Protein AF-A0A5C6WAX2-F1 (afdb_monomer)

Secondary structure (DSSP, 8-state):
--HHHHHHHHHHHHHHHHHHHHHHHHHHHHHTT--SS-EEEEETTEEEEEEE-TTTHHHHHHHHHHHHHHHHHHHHHHHHHHHHHHHHHS--

Radius of gyration: 18.36 Å; Cα contacts (8 Å, |Δi|>4): 83; chains: 1; bounding box: 37×20×57 Å

Solvent-accessible surface area (backbone atoms only — not comparable to full-atom values): 5012 Å² total; per-residue (Å²): 131,58,72,65,59,54,53,52,52,35,52,52,32,47,54,54,21,51,54,26,40,54,50,16,52,50,36,46,60,46,40,80,69,51,88,62,81,39,48,61,44,68,56,97,91,40,74,78,40,83,69,40,49,35,87,48,33,50,57,52,16,50,50,30,41,52,51,18,53,51,35,44,49,53,36,48,51,59,53,53,60,48,58,57,56,54,59,60,67,76,76,113

Foldseek 3Di:
DDPVVLVVLLVVLLVLLVQLLVLLVVLVVVLVPDPQFFQFDDGPNRTPGHGDGSVCSNVSSVVSNVSSCVSNVVSVVSVVVVVVVVVVVVVD

Sequence (92 aa):
MNFFYRLLFFSMLSVLAILLISKATELWLVATNVNGNGIGIDFFGLKINDSVQAKEIPKYAIGFFIASFLAIGGGFFIISRSALKTKNKTVN

Structure (mmCIF, N/CA/C/O backbone):
data_AF-A0A5C6WAX2-F1
#
_entry.id   AF-A0A5C6WAX2-F1
#
loop_
_atom_site.group_PDB
_atom_site.id
_atom_site.type_symbol
_atom_site.label_atom_id
_atom_site.label_alt_id
_atom_site.label_comp_id
_atom_site.label_asym_id
_atom_site.label_entity_id
_atom_site.label_seq_id
_atom_site.pdbx_PDB_ins_code
_atom_site.Cartn_x
_atom_site.Cartn_y
_atom_site.Cartn_z
_atom_site.occupancy
_atom_site.B_iso_or_equiv
_atom_site.auth_seq_id
_atom_site.auth_comp_id
_atom_site.auth_asym_id
_atom_site.auth_atom_id
_atom_site.pdbx_PDB_model_num
ATOM 1 N N . MET A 1 1 ? -22.264 6.789 13.673 1.00 63.59 1 MET A N 1
ATOM 2 C CA . MET A 1 1 ? -21.656 5.566 13.108 1.00 63.59 1 MET A CA 1
ATOM 3 C C . MET A 1 1 ? -21.416 4.591 14.245 1.00 63.59 1 MET A C 1
ATOM 5 O O . MET A 1 1 ? -20.690 4.942 15.171 1.00 63.59 1 MET A O 1
ATOM 9 N N . ASN A 1 2 ? -22.080 3.434 14.233 1.00 79.69 2 ASN A N 1
ATOM 10 C CA . ASN A 1 2 ? -21.942 2.444 15.306 1.00 79.69 2 ASN A CA 1
ATOM 11 C C . ASN A 1 2 ? -20.498 1.927 15.363 1.00 79.69 2 ASN A C 1
ATOM 13 O O . ASN A 1 2 ? -19.791 1.939 14.353 1.00 79.69 2 ASN A O 1
ATOM 17 N N . PHE A 1 3 ? -20.067 1.480 16.543 1.00 80.25 3 PHE A N 1
ATOM 18 C CA . PHE A 1 3 ? -18.723 0.937 16.760 1.00 80.25 3 PHE A CA 1
ATOM 19 C C . PHE A 1 3 ? -18.372 -0.158 15.738 1.00 80.25 3 PHE A C 1
ATOM 21 O O . PHE A 1 3 ? -17.309 -0.104 15.126 1.00 80.25 3 PHE A O 1
ATOM 28 N N . PHE A 1 4 ? -19.326 -1.050 15.453 1.00 84.69 4 PHE A N 1
ATOM 29 C CA . PHE A 1 4 ? -19.203 -2.098 14.438 1.00 84.69 4 PHE A CA 1
ATOM 30 C C . PHE A 1 4 ? -18.890 -1.566 13.034 1.00 84.69 4 PHE A C 1
ATOM 32 O O . PHE A 1 4 ? -17.943 -2.030 12.411 1.00 84.69 4 PHE A O 1
ATOM 39 N N . TYR A 1 5 ? -19.611 -0.547 12.553 1.00 87.94 5 TYR A N 1
ATOM 40 C CA . TYR A 1 5 ? -19.350 0.036 11.229 1.00 87.94 5 TYR A CA 1
ATOM 41 C C . TYR A 1 5 ? -17.964 0.676 11.134 1.00 87.94 5 TYR A C 1
ATOM 43 O O . TYR A 1 5 ? -17.347 0.660 10.075 1.00 87.94 5 TYR A O 1
ATOM 51 N N . ARG A 1 6 ? -17.447 1.226 12.238 1.00 83.56 6 ARG A N 1
ATOM 52 C CA . ARG A 1 6 ? -16.093 1.795 12.273 1.00 83.56 6 ARG A CA 1
ATOM 53 C C . ARG A 1 6 ? -15.018 0.720 12.209 1.00 83.56 6 ARG A C 1
ATOM 55 O O . ARG A 1 6 ? -14.050 0.906 11.478 1.00 83.56 6 ARG A O 1
ATOM 62 N N . LEU A 1 7 ? -15.202 -0.387 12.926 1.00 86.38 7 LEU A N 1
ATOM 63 C CA . LEU A 1 7 ? -14.289 -1.526 12.859 1.00 86.38 7 LEU A CA 1
ATOM 64 C C . LEU A 1 7 ? -14.312 -2.177 11.469 1.00 86.38 7 LEU A C 1
ATOM 66 O O . LEU A 1 7 ? -13.254 -2.446 10.908 1.00 86.38 7 LEU A O 1
ATOM 70 N N . LEU A 1 8 ? -15.503 -2.351 10.889 1.00 90.25 8 LEU A N 1
ATOM 71 C CA . LEU A 1 8 ? -15.673 -2.877 9.534 1.00 90.25 8 LEU A CA 1
ATOM 72 C C . LEU A 1 8 ? -14.965 -1.993 8.497 1.00 90.25 8 LEU A C 1
ATOM 74 O O . LEU A 1 8 ? -14.196 -2.491 7.680 1.00 90.25 8 LEU A O 1
ATOM 78 N N . PHE A 1 9 ? -15.166 -0.674 8.567 1.00 89.62 9 PHE A N 1
ATOM 79 C CA . PHE A 1 9 ? -14.523 0.276 7.658 1.00 89.62 9 PHE A CA 1
ATOM 80 C C . PHE A 1 9 ? -12.995 0.278 7.805 1.00 89.62 9 PHE A C 1
ATOM 82 O O . PHE A 1 9 ? -12.276 0.286 6.809 1.00 89.62 9 PHE A O 1
ATOM 89 N N . PHE A 1 10 ? -12.487 0.213 9.039 1.00 89.69 10 PHE A N 1
ATOM 90 C CA . PHE A 1 10 ? -11.052 0.096 9.298 1.00 89.69 10 PHE A CA 1
ATOM 91 C C . PHE A 1 10 ? -10.464 -1.206 8.741 1.00 89.69 10 PHE A C 1
ATOM 93 O O . PHE A 1 10 ? -9.408 -1.185 8.116 1.00 89.69 10 PHE A O 1
ATOM 100 N N . SER A 1 11 ? -11.159 -2.331 8.929 1.00 90.56 11 SER A N 1
ATOM 101 C CA . SER A 1 11 ? -10.745 -3.621 8.374 1.00 90.56 11 SER A CA 1
ATOM 102 C C . SER A 1 11 ? -10.659 -3.566 6.846 1.00 90.56 11 SER A C 1
ATOM 104 O O . SER A 1 11 ? -9.651 -3.980 6.277 1.00 90.56 11 SER A O 1
ATOM 106 N N . MET A 1 12 ? -11.649 -2.959 6.190 1.00 92.31 12 MET A N 1
ATOM 107 C CA . MET A 1 12 ? -11.663 -2.777 4.737 1.00 92.31 12 MET A CA 1
ATOM 108 C C . MET A 1 12 ? -10.513 -1.882 4.239 1.00 92.31 12 MET A C 1
ATOM 110 O O . MET A 1 12 ? -9.851 -2.224 3.261 1.00 92.31 12 MET A O 1
ATOM 114 N N . LEU A 1 13 ? -10.214 -0.782 4.942 1.00 92.19 13 LEU A N 1
ATOM 115 C CA . LEU A 1 13 ? -9.042 0.065 4.668 1.00 92.19 13 LEU A CA 1
ATOM 116 C C . LEU A 1 13 ? -7.719 -0.688 4.842 1.00 92.19 13 LEU A C 1
ATOM 118 O O . LEU A 1 13 ? -6.798 -0.484 4.057 1.00 92.19 13 LEU A O 1
ATOM 122 N N . SER A 1 14 ? -7.628 -1.566 5.842 1.00 91.81 14 SER A N 1
ATOM 123 C CA . SER A 1 14 ? -6.436 -2.384 6.085 1.00 91.81 14 SER A CA 1
ATOM 124 C C . SER A 1 14 ? -6.186 -3.368 4.939 1.00 91.81 14 SER A C 1
ATOM 126 O O . SER A 1 14 ? -5.072 -3.448 4.425 1.00 91.81 14 SER A O 1
ATOM 128 N N . VAL A 1 15 ? -7.236 -4.052 4.465 1.00 94.19 15 VAL A N 1
ATOM 129 C CA . VAL A 1 15 ? -7.146 -4.935 3.287 1.00 94.19 15 VAL A CA 1
ATOM 130 C C . VAL A 1 15 ? -6.704 -4.149 2.052 1.00 94.19 15 VAL A C 1
ATOM 132 O O . VAL A 1 15 ? -5.790 -4.578 1.349 1.00 94.19 15 VAL A O 1
ATOM 135 N N . LEU A 1 16 ? -7.293 -2.974 1.812 1.00 93.06 16 LEU A N 1
ATOM 136 C CA . LEU A 1 16 ? -6.896 -2.111 0.699 1.00 93.06 16 LEU A CA 1
ATOM 137 C C . LEU A 1 16 ? -5.423 -1.687 0.802 1.00 93.06 16 LEU A C 1
ATOM 139 O O . LEU A 1 16 ? -4.706 -1.714 -0.195 1.00 93.06 16 LEU A O 1
ATOM 143 N N . ALA A 1 17 ? -4.955 -1.332 1.997 1.00 93.56 17 ALA A N 1
ATOM 144 C CA . ALA A 1 17 ? -3.566 -0.951 2.215 1.00 93.56 17 ALA A CA 1
ATOM 145 C C . ALA A 1 17 ? -2.592 -2.101 1.938 1.00 93.56 17 ALA A C 1
ATOM 147 O O . ALA A 1 17 ? -1.566 -1.876 1.300 1.00 93.56 17 ALA A O 1
ATOM 148 N N . ILE A 1 18 ? -2.930 -3.327 2.348 1.00 94.38 18 ILE A N 1
ATOM 149 C CA . ILE A 1 18 ? -2.132 -4.521 2.035 1.00 94.38 18 ILE A CA 1
ATOM 150 C C . ILE A 1 18 ? -2.034 -4.708 0.516 1.00 94.38 18 ILE A C 1
ATOM 152 O O . ILE A 1 18 ? -0.932 -4.876 0.004 1.00 94.38 18 ILE A O 1
ATOM 156 N N . LEU A 1 19 ? -3.151 -4.599 -0.214 1.00 93.62 19 LEU A N 1
ATOM 157 C CA . LEU A 1 19 ? -3.154 -4.708 -1.679 1.00 93.62 19 LEU A CA 1
ATOM 158 C C . LEU A 1 19 ? -2.286 -3.631 -2.348 1.00 93.62 19 LEU A C 1
ATOM 160 O O . LEU A 1 19 ? -1.532 -3.931 -3.275 1.00 93.62 19 LEU A O 1
ATOM 164 N N . LEU A 1 20 ? -2.365 -2.387 -1.868 1.00 93.44 20 LEU A N 1
ATOM 165 C CA . LEU A 1 20 ? -1.543 -1.277 -2.360 1.00 93.44 20 LEU A CA 1
ATOM 166 C C . LEU A 1 20 ? -0.047 -1.531 -2.112 1.00 93.44 20 LEU A C 1
ATOM 168 O O . LEU A 1 20 ? 0.760 -1.315 -3.014 1.00 93.44 20 LEU A O 1
ATOM 172 N N . ILE A 1 21 ? 0.324 -2.029 -0.926 1.00 93.69 21 ILE A N 1
ATOM 173 C CA . ILE A 1 21 ? 1.715 -2.381 -0.595 1.00 93.69 21 ILE A CA 1
ATOM 174 C C . ILE A 1 21 ? 2.203 -3.521 -1.486 1.00 93.69 21 ILE A C 1
ATOM 176 O O . ILE A 1 21 ? 3.279 -3.406 -2.068 1.00 93.69 21 ILE A O 1
ATOM 180 N N . SER A 1 22 ? 1.412 -4.587 -1.646 1.00 93.25 22 SER A N 1
ATOM 181 C CA . SER A 1 22 ? 1.767 -5.708 -2.520 1.00 93.25 22 SER A CA 1
ATOM 182 C C . SER A 1 22 ? 2.047 -5.237 -3.944 1.00 93.25 22 SER A C 1
ATOM 184 O O . SER A 1 22 ? 3.088 -5.591 -4.500 1.00 93.25 22 SER A O 1
ATOM 186 N N . LYS A 1 23 ? 1.189 -4.374 -4.509 1.00 91.38 23 LYS A N 1
ATOM 187 C CA . LYS A 1 23 ? 1.422 -3.842 -5.857 1.00 91.38 23 LYS A CA 1
ATOM 188 C C . LYS A 1 23 ? 2.630 -2.906 -5.913 1.00 91.38 23 LYS A C 1
ATOM 190 O O . LYS A 1 23 ? 3.393 -2.968 -6.872 1.00 91.38 23 LYS A O 1
ATOM 195 N N . ALA A 1 24 ? 2.850 -2.076 -4.891 1.00 92.06 24 ALA A N 1
ATOM 196 C CA . ALA A 1 24 ? 4.042 -1.233 -4.805 1.00 92.06 24 ALA A CA 1
ATOM 197 C C . ALA A 1 24 ? 5.332 -2.069 -4.829 1.00 92.06 24 ALA A C 1
ATOM 199 O O . ALA A 1 24 ? 6.256 -1.749 -5.575 1.00 92.06 24 ALA A O 1
ATOM 200 N N . THR A 1 25 ? 5.386 -3.157 -4.054 1.00 91.00 25 THR A N 1
ATOM 201 C CA . THR A 1 25 ? 6.537 -4.071 -4.024 1.00 91.00 25 THR A CA 1
ATOM 202 C C . THR A 1 25 ? 6.716 -4.799 -5.354 1.00 91.00 25 THR A C 1
ATOM 204 O O . THR A 1 25 ? 7.839 -4.885 -5.845 1.00 91.00 25 THR A O 1
ATOM 207 N N . GLU A 1 26 ? 5.629 -5.267 -5.970 1.00 90.31 26 GLU A N 1
ATOM 208 C CA . GLU A 1 26 ? 5.657 -5.882 -7.303 1.00 90.31 26 GLU A CA 1
ATOM 209 C C . GLU A 1 26 ? 6.245 -4.919 -8.344 1.00 90.31 26 GLU A C 1
ATOM 211 O O . GLU A 1 26 ? 7.211 -5.257 -9.024 1.00 90.31 26 GLU A O 1
ATOM 216 N N . LEU A 1 27 ? 5.737 -3.684 -8.409 1.00 89.44 27 LEU A N 1
ATOM 217 C CA . LEU A 1 27 ? 6.241 -2.647 -9.314 1.00 89.44 27 LEU A CA 1
ATOM 218 C C . LEU A 1 27 ? 7.718 -2.335 -9.059 1.00 89.44 27 LEU A C 1
ATOM 220 O O . LEU A 1 27 ? 8.473 -2.144 -10.010 1.00 89.44 27 LEU A O 1
ATOM 224 N N . TRP A 1 28 ? 8.143 -2.305 -7.795 1.00 89.12 28 TRP A N 1
ATOM 225 C CA . TRP A 1 28 ? 9.538 -2.061 -7.430 1.00 89.12 28 TRP A CA 1
ATOM 226 C C . TRP A 1 28 ? 10.469 -3.179 -7.912 1.00 89.12 28 TRP A C 1
ATOM 228 O O . TRP A 1 28 ? 11.542 -2.899 -8.444 1.00 89.12 28 TRP A O 1
ATOM 238 N N . LEU A 1 29 ? 10.054 -4.438 -7.757 1.00 86.62 29 LEU A N 1
ATOM 239 C CA . LEU A 1 29 ? 10.809 -5.605 -8.222 1.00 86.62 29 LEU A CA 1
ATOM 240 C C . LEU A 1 29 ? 10.852 -5.692 -9.745 1.00 86.62 29 LEU A C 1
ATOM 242 O O . LEU A 1 29 ? 11.872 -6.070 -10.313 1.00 86.62 29 LEU A O 1
ATOM 246 N N . VAL A 1 30 ? 9.758 -5.338 -10.416 1.00 85.81 30 VAL A N 1
ATOM 247 C CA . VAL A 1 30 ? 9.738 -5.324 -11.878 1.00 85.81 30 VAL A CA 1
ATOM 248 C C . VAL A 1 30 ? 10.618 -4.192 -12.401 1.00 85.81 30 VAL A C 1
ATOM 250 O O . VAL A 1 30 ? 11.394 -4.424 -13.323 1.00 85.81 30 VAL A O 1
ATOM 253 N N . ALA A 1 31 ? 10.584 -3.004 -11.785 1.00 82.44 31 ALA A N 1
ATOM 254 C CA . ALA A 1 31 ? 11.372 -1.843 -12.208 1.00 82.44 31 ALA A CA 1
ATOM 255 C C . ALA A 1 31 ? 12.883 -2.113 -12.310 1.00 82.44 31 ALA A C 1
ATOM 257 O O . ALA A 1 31 ? 13.542 -1.525 -13.166 1.00 82.44 31 ALA A O 1
ATOM 258 N N . THR A 1 32 ? 13.436 -3.000 -11.477 1.00 79.56 32 THR A N 1
ATOM 259 C CA . THR A 1 32 ? 14.865 -3.354 -11.515 1.00 79.56 32 THR A CA 1
ATOM 260 C C . THR A 1 32 ? 15.229 -4.308 -12.655 1.00 79.56 32 THR A C 1
ATOM 262 O O . THR A 1 32 ? 16.413 -4.477 -12.933 1.00 79.56 32 THR A O 1
ATOM 265 N N . ASN A 1 33 ? 14.239 -4.908 -13.325 1.00 78.19 33 ASN A N 1
ATOM 266 C CA . ASN A 1 33 ? 14.426 -5.982 -14.303 1.00 78.19 33 ASN A CA 1
ATOM 267 C C . ASN A 1 33 ? 13.762 -5.697 -15.671 1.00 78.19 33 ASN A C 1
ATOM 269 O O . ASN A 1 33 ? 13.682 -6.583 -16.520 1.00 78.19 33 ASN A O 1
ATOM 273 N N . VAL A 1 34 ? 13.255 -4.476 -15.909 1.00 73.75 34 VAL A N 1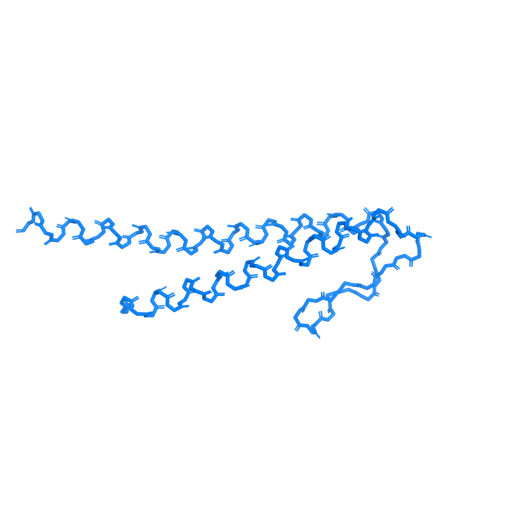
ATOM 274 C CA . VAL A 1 34 ? 12.631 -4.116 -17.198 1.00 73.75 34 VAL A CA 1
ATOM 275 C C . VAL A 1 34 ? 13.683 -3.664 -18.207 1.00 73.75 34 VAL A C 1
ATOM 277 O O . VAL A 1 34 ? 14.319 -2.626 -18.036 1.00 73.75 34 VAL A O 1
ATOM 280 N N . ASN A 1 35 ? 13.761 -4.366 -19.339 1.00 67.62 35 ASN A N 1
ATOM 281 C CA . ASN A 1 35 ? 14.662 -4.078 -20.466 1.00 67.62 35 ASN A CA 1
AT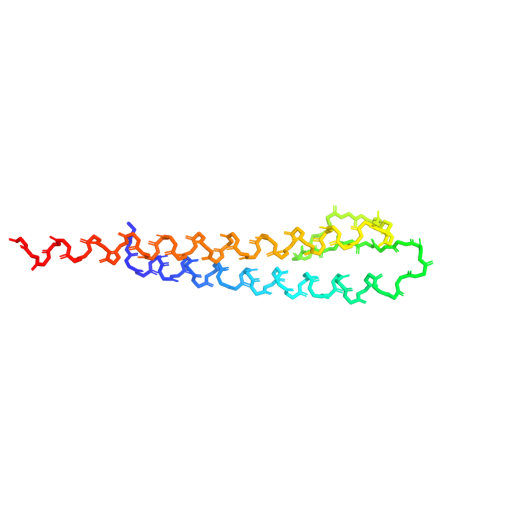OM 282 C C . ASN A 1 35 ? 14.252 -2.846 -21.307 1.00 67.62 35 ASN A C 1
ATOM 284 O O . ASN A 1 35 ? 14.418 -2.824 -22.522 1.00 67.62 35 ASN A O 1
ATOM 288 N N . GLY A 1 36 ? 13.671 -1.815 -20.689 1.00 67.75 36 GLY A N 1
ATOM 289 C CA . GLY A 1 36 ? 13.341 -0.549 -21.354 1.00 67.75 36 GLY A CA 1
ATOM 290 C C . GLY A 1 36 ? 12.072 -0.533 -22.218 1.00 67.75 36 GLY A C 1
ATOM 291 O O . GLY A 1 36 ? 11.607 0.556 -22.537 1.00 67.75 36 GLY A O 1
ATOM 292 N N . ASN A 1 37 ? 11.455 -1.683 -22.519 1.00 72.75 37 ASN A N 1
ATOM 293 C CA . ASN A 1 37 ? 10.250 -1.762 -23.369 1.00 72.75 37 ASN A CA 1
ATOM 294 C C . ASN A 1 37 ? 8.942 -1.293 -22.694 1.00 72.75 37 ASN A C 1
ATOM 296 O O . ASN A 1 37 ? 7.898 -1.234 -23.338 1.00 72.75 37 ASN A O 1
ATOM 300 N N . GLY A 1 38 ? 9.013 -0.932 -21.410 1.00 73.81 38 GLY A N 1
ATOM 301 C CA . GLY A 1 38 ? 7.866 -0.529 -20.600 1.00 73.81 38 GLY A CA 1
ATOM 302 C C . GLY A 1 38 ? 6.948 -1.693 -20.219 1.00 73.81 38 GLY A C 1
ATOM 303 O O . GLY A 1 38 ? 6.996 -2.766 -20.817 1.00 73.81 38 GLY A O 1
ATOM 304 N N . ILE A 1 39 ? 6.140 -1.492 -19.177 1.00 85.31 39 ILE A N 1
ATOM 305 C CA . ILE A 1 39 ? 5.129 -2.458 -18.717 1.00 85.31 39 ILE A CA 1
ATOM 306 C C . ILE A 1 39 ? 3.780 -1.761 -18.559 1.00 85.31 39 ILE A C 1
ATOM 308 O O . ILE A 1 39 ? 3.729 -0.573 -18.236 1.00 85.31 39 ILE A O 1
ATOM 312 N N . GLY A 1 40 ? 2.690 -2.501 -18.738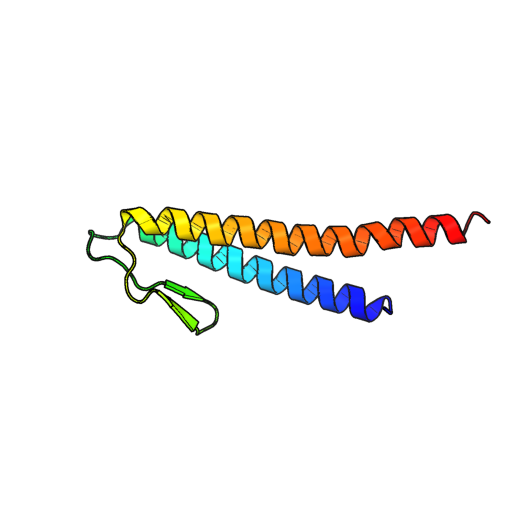 1.00 85.44 40 GLY A N 1
ATOM 313 C CA . GLY A 1 40 ? 1.373 -2.048 -18.301 1.00 85.44 40 GLY A CA 1
ATOM 314 C C . GLY A 1 40 ? 1.267 -2.092 -16.777 1.00 85.44 40 GLY A C 1
ATOM 315 O O . GLY A 1 40 ? 1.830 -2.983 -16.140 1.00 85.44 40 GLY A O 1
ATOM 316 N N . ILE A 1 41 ? 0.549 -1.133 -16.194 1.00 86.50 41 ILE A N 1
ATOM 317 C CA . ILE A 1 41 ? 0.246 -1.108 -14.760 1.00 86.50 41 ILE A CA 1
ATOM 318 C C . ILE A 1 41 ? -1.249 -1.326 -14.582 1.00 86.50 41 ILE A C 1
ATOM 320 O O . ILE A 1 41 ? -2.069 -0.527 -15.037 1.00 86.50 41 ILE A O 1
ATOM 324 N N . ASP A 1 42 ? -1.592 -2.389 -13.874 1.00 89.12 42 ASP A N 1
ATOM 325 C CA . ASP A 1 42 ? -2.944 -2.762 -13.494 1.00 89.12 42 ASP A CA 1
ATOM 326 C C . ASP A 1 42 ? -3.093 -2.795 -11.966 1.00 89.12 42 ASP A C 1
ATOM 328 O O . ASP A 1 42 ? -2.168 -3.137 -11.233 1.00 89.12 42 ASP A O 1
ATOM 332 N N . PHE A 1 43 ? -4.264 -2.433 -11.460 1.00 87.50 43 PHE A N 1
ATOM 333 C CA . PHE A 1 43 ? -4.596 -2.559 -10.049 1.00 87.50 43 PHE A CA 1
ATOM 334 C C . PHE A 1 43 ? -6.051 -2.974 -9.907 1.00 87.50 43 PHE A C 1
ATOM 336 O O . PHE A 1 43 ? -6.940 -2.364 -10.498 1.00 87.50 43 PHE A O 1
ATOM 343 N N . PHE A 1 44 ? -6.302 -4.009 -9.104 1.00 84.25 44 PHE A N 1
ATOM 344 C CA . PHE A 1 44 ? -7.658 -4.480 -8.814 1.00 84.25 44 PHE A CA 1
ATOM 345 C C . PHE A 1 44 ? -8.458 -4.871 -10.078 1.00 84.25 44 PHE A C 1
ATOM 347 O O . PHE A 1 44 ? -9.659 -4.632 -10.172 1.00 84.25 44 PHE A O 1
ATOM 354 N N . GLY A 1 45 ? -7.775 -5.437 -11.080 1.00 82.12 45 GLY A N 1
ATOM 355 C CA . GLY A 1 45 ? -8.369 -5.810 -12.371 1.00 82.12 45 GLY A CA 1
ATOM 356 C C . GLY A 1 45 ? -8.611 -4.639 -13.329 1.00 82.12 45 GLY A C 1
ATOM 357 O O . GLY A 1 45 ? -9.086 -4.855 -14.442 1.00 82.12 45 GLY A O 1
ATOM 358 N N . LEU A 1 46 ? -8.267 -3.411 -12.933 1.00 84.25 46 LEU A N 1
ATOM 359 C CA . LEU A 1 46 ? -8.348 -2.225 -13.776 1.00 84.25 46 LEU A CA 1
ATOM 360 C C . LEU A 1 46 ? -6.962 -1.851 -14.285 1.00 84.25 46 LEU A C 1
ATOM 362 O O . LEU A 1 46 ? -6.020 -1.705 -13.508 1.00 84.25 46 LEU A O 1
ATOM 366 N N . LYS A 1 47 ? -6.839 -1.643 -15.594 1.00 86.00 47 LYS A N 1
ATOM 367 C CA . LYS A 1 47 ? -5.626 -1.070 -16.176 1.00 86.00 47 LYS A CA 1
ATOM 368 C C . LYS A 1 47 ? -5.578 0.419 -15.855 1.00 86.00 47 LYS A C 1
ATOM 370 O O . LYS A 1 47 ? -6.498 1.155 -16.197 1.00 86.00 47 LYS A O 1
ATOM 375 N N . ILE A 1 48 ? -4.511 0.848 -15.195 1.00 86.44 48 ILE A N 1
ATOM 376 C CA . ILE A 1 48 ? -4.241 2.264 -14.924 1.00 86.44 48 ILE A CA 1
ATOM 377 C C . ILE A 1 48 ? -3.550 2.885 -16.129 1.00 86.44 48 ILE A C 1
ATOM 379 O O . ILE A 1 48 ? -3.874 4.002 -16.524 1.00 86.44 48 ILE A O 1
ATOM 383 N N . ASN A 1 49 ? -2.583 2.167 -16.699 1.00 86.50 49 ASN A N 1
ATOM 384 C CA . ASN A 1 49 ? -1.856 2.616 -17.872 1.00 86.50 49 ASN A CA 1
ATOM 385 C C . ASN A 1 49 ? -1.390 1.412 -18.696 1.00 86.50 49 ASN A C 1
AT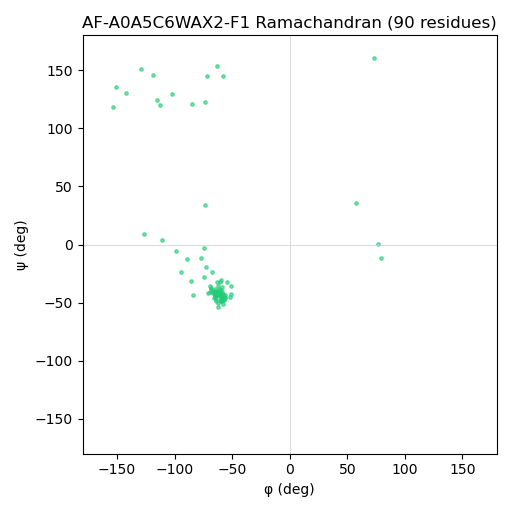OM 387 O O . ASN A 1 49 ? -0.882 0.436 -18.140 1.00 86.50 49 ASN A O 1
ATOM 391 N N . ASP A 1 50 ? -1.563 1.487 -20.012 1.00 82.00 50 ASP A N 1
ATOM 392 C CA . ASP A 1 50 ? -1.246 0.393 -20.931 1.00 82.00 50 ASP A CA 1
ATOM 393 C C . ASP A 1 50 ? 0.261 0.229 -21.157 1.00 82.00 50 ASP A C 1
ATOM 395 O O . ASP A 1 50 ? 0.721 -0.884 -21.410 1.00 82.00 50 ASP A O 1
ATOM 399 N N . SER A 1 51 ? 1.043 1.308 -21.038 1.00 83.31 51 SER A N 1
ATOM 400 C CA . SER A 1 51 ? 2.501 1.234 -21.144 1.00 83.31 51 SER A CA 1
ATOM 401 C C . SER A 1 51 ? 3.186 2.363 -20.380 1.00 83.31 51 SER A C 1
ATOM 403 O O . SER A 1 51 ? 3.022 3.547 -20.676 1.00 83.31 51 SER A O 1
ATOM 405 N N . VAL A 1 52 ? 3.981 1.980 -19.386 1.00 83.94 52 VAL A N 1
ATOM 406 C CA . VAL A 1 52 ? 4.796 2.872 -18.566 1.00 83.94 52 VAL A CA 1
ATOM 407 C C . VAL A 1 52 ? 6.258 2.553 -18.815 1.00 83.94 52 VAL A C 1
ATOM 409 O O . VAL A 1 52 ? 6.695 1.416 -18.637 1.00 83.94 52 VAL A O 1
ATOM 412 N N . GLN A 1 53 ? 7.031 3.565 -19.213 1.00 84.44 53 GLN A N 1
ATOM 413 C CA . GLN A 1 53 ? 8.472 3.422 -19.420 1.00 84.44 53 GLN A CA 1
ATOM 414 C C . GLN A 1 53 ? 9.155 2.945 -18.135 1.00 84.44 53 GLN A C 1
ATOM 416 O O . GLN A 1 53 ? 8.800 3.384 -17.044 1.00 84.44 53 GLN A O 1
ATOM 421 N N . ALA A 1 54 ? 10.203 2.125 -18.259 1.00 81.62 54 ALA A N 1
ATOM 422 C CA . ALA A 1 54 ? 10.919 1.551 -17.112 1.00 81.62 54 ALA A CA 1
ATOM 423 C C . ALA A 1 54 ? 11.343 2.596 -16.058 1.00 81.62 54 ALA A C 1
ATOM 425 O O . ALA A 1 54 ? 11.268 2.356 -14.857 1.00 81.62 54 ALA A O 1
ATOM 426 N N . LYS A 1 55 ? 11.710 3.796 -16.521 1.00 83.62 55 LYS A N 1
ATOM 427 C CA . LYS A 1 55 ? 12.140 4.938 -15.698 1.00 83.62 55 LYS A CA 1
ATOM 428 C C . LYS A 1 55 ? 11.019 5.530 -14.834 1.00 83.62 55 LYS A C 1
ATOM 430 O O . LYS A 1 55 ? 11.288 6.189 -13.835 1.00 83.62 55 LYS A O 1
ATOM 435 N N . GLU A 1 56 ? 9.771 5.330 -15.240 1.00 87.50 56 GLU A N 1
ATOM 436 C CA . GLU A 1 56 ? 8.579 5.869 -14.588 1.00 87.50 56 GLU A CA 1
ATOM 437 C C . GLU A 1 56 ? 7.975 4.864 -13.592 1.00 87.50 56 GLU A C 1
ATOM 439 O O . GLU A 1 56 ? 7.340 5.287 -12.629 1.00 87.50 56 GLU A O 1
ATOM 444 N N . ILE A 1 57 ? 8.224 3.555 -13.750 1.00 87.25 57 ILE A N 1
ATOM 445 C CA . ILE A 1 57 ? 7.687 2.485 -12.882 1.00 87.25 57 ILE A CA 1
ATOM 446 C C . ILE A 1 57 ? 7.956 2.740 -11.383 1.00 87.25 57 ILE A C 1
ATOM 448 O O . ILE A 1 57 ? 7.008 2.634 -10.597 1.00 87.25 57 ILE A O 1
ATOM 452 N N . PRO A 1 58 ? 9.169 3.151 -10.946 1.00 89.19 58 PRO A N 1
ATOM 453 C CA . PRO A 1 58 ? 9.413 3.447 -9.535 1.00 89.19 58 PRO A CA 1
ATOM 454 C C . PRO A 1 58 ? 8.527 4.573 -8.989 1.00 89.19 58 PRO A C 1
ATOM 456 O O . PRO A 1 58 ? 8.131 4.529 -7.827 1.00 89.19 58 PRO A O 1
ATOM 459 N N . LYS A 1 59 ? 8.160 5.567 -9.813 1.00 90.69 59 LYS A N 1
ATOM 460 C CA . LYS A 1 59 ? 7.260 6.652 -9.385 1.00 90.69 59 LYS A CA 1
ATOM 461 C C . LYS A 1 59 ? 5.864 6.114 -9.074 1.00 90.69 59 LYS A C 1
ATOM 463 O O . LYS A 1 59 ? 5.274 6.507 -8.071 1.00 90.69 59 LYS A O 1
ATOM 468 N N . TYR A 1 60 ? 5.360 5.185 -9.888 1.00 90.50 60 TYR A N 1
ATOM 469 C CA . TYR A 1 60 ? 4.090 4.510 -9.614 1.00 90.50 60 TYR A CA 1
ATOM 470 C C . TYR A 1 60 ? 4.177 3.662 -8.343 1.00 90.50 60 TYR A C 1
ATOM 472 O O . TYR A 1 60 ? 3.287 3.760 -7.501 1.00 90.50 60 TYR A O 1
ATOM 480 N N . ALA A 1 61 ? 5.263 2.902 -8.151 1.00 90.56 61 ALA A N 1
ATOM 481 C CA . ALA A 1 61 ? 5.487 2.135 -6.923 1.00 90.56 61 ALA A CA 1
ATOM 482 C C . ALA A 1 61 ? 5.444 3.029 -5.668 1.00 90.56 61 ALA A C 1
ATOM 484 O O . ALA A 1 61 ? 4.756 2.706 -4.699 1.00 90.56 61 ALA A O 1
ATOM 485 N N . ILE A 1 62 ? 6.107 4.191 -5.708 1.00 92.69 62 ILE A N 1
ATOM 486 C CA . ILE A 1 62 ? 6.067 5.191 -4.629 1.00 92.69 62 ILE A CA 1
ATOM 487 C C . ILE A 1 62 ? 4.641 5.712 -4.416 1.00 92.69 62 ILE A C 1
ATOM 489 O O . ILE A 1 62 ? 4.200 5.825 -3.274 1.00 92.69 62 ILE A O 1
ATOM 493 N N . GLY A 1 63 ? 3.899 5.992 -5.491 1.00 92.94 63 GLY A N 1
ATOM 494 C CA . GLY A 1 63 ? 2.501 6.421 -5.410 1.00 92.94 63 GLY A CA 1
ATOM 495 C C . GLY A 1 63 ? 1.615 5.406 -4.682 1.00 92.94 63 GLY A C 1
ATOM 496 O O . GLY A 1 63 ? 0.896 5.770 -3.750 1.00 92.94 63 GLY A O 1
ATOM 497 N N . PHE A 1 64 ? 1.724 4.125 -5.042 1.00 92.81 64 PHE A N 1
ATOM 498 C CA . PHE A 1 64 ? 1.025 3.033 -4.357 1.00 92.81 64 PHE A CA 1
ATOM 499 C C . PHE A 1 64 ? 1.436 2.904 -2.886 1.00 92.81 64 PHE A C 1
ATOM 501 O O . PHE A 1 64 ? 0.584 2.725 -2.012 1.00 92.81 64 PHE A O 1
ATOM 508 N N . PHE A 1 65 ? 2.727 3.064 -2.592 1.00 93.50 65 PHE A N 1
ATOM 509 C CA . PHE A 1 65 ? 3.239 3.017 -1.228 1.00 93.50 65 PHE A CA 1
ATOM 510 C C . PHE A 1 65 ? 2.676 4.160 -0.371 1.00 93.50 65 PHE A C 1
ATOM 512 O O . PHE A 1 65 ? 2.121 3.906 0.698 1.00 93.50 65 PHE A O 1
ATOM 519 N N . ILE A 1 66 ? 2.714 5.405 -0.858 1.00 94.75 66 ILE A N 1
ATOM 520 C CA . ILE A 1 66 ? 2.129 6.571 -0.171 1.00 94.75 66 ILE A CA 1
ATOM 521 C C . ILE A 1 66 ? 0.621 6.380 0.036 1.00 94.75 66 ILE A C 1
ATOM 523 O O . ILE A 1 66 ? 0.116 6.624 1.134 1.00 94.75 66 ILE A O 1
ATOM 527 N N . ALA A 1 67 ? -0.099 5.896 -0.980 1.00 93.75 67 ALA A N 1
ATOM 528 C CA . ALA A 1 67 ? -1.533 5.631 -0.877 1.00 93.75 67 ALA A CA 1
ATOM 529 C C . ALA A 1 67 ? -1.857 4.625 0.242 1.00 93.75 67 ALA A C 1
ATOM 531 O O . ALA A 1 67 ? -2.843 4.805 0.961 1.00 93.75 67 ALA A O 1
ATOM 532 N N . SER A 1 68 ? -1.009 3.612 0.448 1.00 93.38 68 SER A N 1
ATOM 533 C CA . SER A 1 68 ? -1.191 2.644 1.535 1.00 93.38 68 SER A CA 1
ATOM 534 C C . SER A 1 68 ? -1.078 3.281 2.928 1.00 93.38 68 SER A C 1
ATOM 536 O O . SER A 1 68 ? -1.922 3.031 3.792 1.00 93.38 68 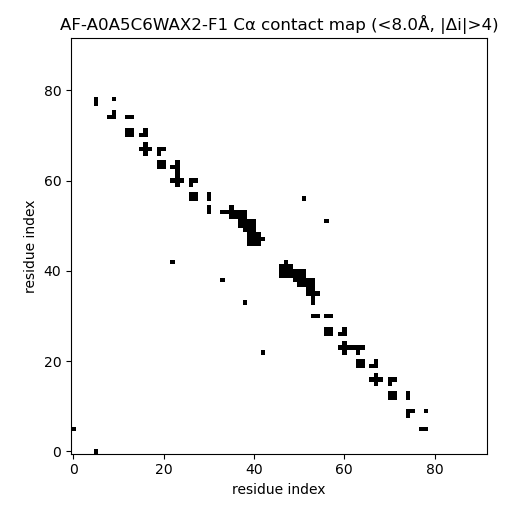SER A O 1
ATOM 538 N N . PHE A 1 69 ? -0.105 4.178 3.135 1.00 92.56 69 PHE A N 1
ATOM 539 C CA . PHE A 1 69 ? 0.032 4.922 4.390 1.00 92.56 69 PHE A CA 1
ATOM 540 C C . PHE A 1 69 ? -1.138 5.862 4.635 1.00 92.56 69 PHE A C 1
ATOM 542 O O . PHE A 1 69 ? -1.596 5.972 5.770 1.00 92.56 69 PHE A O 1
ATOM 549 N N . LEU A 1 70 ? -1.650 6.515 3.591 1.00 94.44 70 LEU A N 1
ATOM 550 C CA . LEU A 1 70 ? -2.835 7.362 3.711 1.00 94.44 70 LEU A CA 1
ATOM 551 C C . LEU A 1 70 ? -4.078 6.542 4.080 1.00 94.44 70 LEU A C 1
ATOM 553 O O . LEU A 1 70 ? -4.851 6.971 4.937 1.00 94.44 70 LEU A O 1
ATOM 557 N N . ALA A 1 71 ? -4.245 5.348 3.502 1.00 91.81 71 ALA A N 1
ATOM 558 C CA . ALA A 1 71 ? -5.344 4.445 3.840 1.00 91.81 71 ALA A CA 1
ATOM 559 C C . ALA A 1 71 ? -5.286 4.009 5.316 1.00 91.81 71 ALA A C 1
ATOM 561 O O . ALA A 1 71 ? -6.263 4.163 6.058 1.00 91.81 71 ALA A O 1
ATOM 562 N N . ILE A 1 72 ? -4.124 3.541 5.780 1.00 91.44 72 ILE A N 1
ATOM 563 C CA . ILE A 1 72 ? -3.932 3.130 7.180 1.00 91.44 72 ILE A CA 1
ATOM 564 C C . ILE A 1 72 ? -4.062 4.332 8.123 1.00 91.44 72 ILE A C 1
ATOM 566 O O . ILE A 1 72 ? -4.777 4.257 9.125 1.00 91.44 72 ILE A O 1
ATOM 570 N N . GLY A 1 73 ? -3.425 5.457 7.796 1.00 92.00 73 GLY A N 1
ATOM 571 C CA . GLY A 1 73 ? -3.451 6.686 8.588 1.00 92.00 73 GLY A CA 1
ATOM 572 C C . GLY A 1 73 ? -4.862 7.251 8.752 1.00 92.00 73 GLY A C 1
ATOM 573 O O . GLY A 1 73 ? -5.266 7.589 9.866 1.00 92.00 73 GLY A O 1
ATOM 574 N N . GLY A 1 74 ? -5.655 7.270 7.676 1.00 88.81 74 GLY A N 1
ATOM 575 C CA . GLY A 1 74 ? -7.072 7.631 7.727 1.00 88.81 74 GLY A CA 1
ATOM 576 C C . GLY A 1 74 ? -7.880 6.685 8.620 1.00 88.81 74 GLY A C 1
ATOM 577 O O . GLY A 1 74 ? -8.684 7.136 9.442 1.00 88.81 74 GLY A O 1
ATOM 578 N N . GLY A 1 75 ? -7.611 5.381 8.537 1.00 87.12 75 GLY A N 1
ATOM 579 C CA . GLY A 1 75 ? -8.200 4.380 9.424 1.00 87.12 75 GLY A CA 1
ATOM 580 C C . GLY A 1 75 ? -7.883 4.626 10.906 1.00 87.12 75 GLY A C 1
ATOM 581 O O . GLY A 1 75 ? -8.793 4.659 11.743 1.00 87.12 75 GLY A O 1
ATOM 582 N N . PHE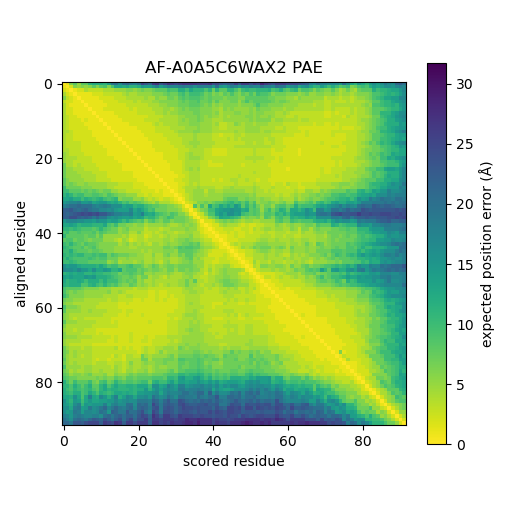 A 1 76 ? -6.612 4.866 11.232 1.00 87.19 76 PHE A N 1
ATOM 583 C CA . PHE A 1 76 ? -6.178 5.192 12.593 1.00 87.19 76 PHE A CA 1
ATOM 584 C C . PHE A 1 76 ? -6.818 6.480 13.100 1.00 87.19 76 PHE A C 1
ATOM 586 O O . PHE A 1 76 ? -7.315 6.508 14.224 1.00 87.19 76 PHE A O 1
ATOM 593 N N . PHE A 1 77 ? -6.877 7.528 12.276 1.00 88.06 77 PHE A N 1
ATOM 594 C CA . PHE A 1 77 ? -7.518 8.788 12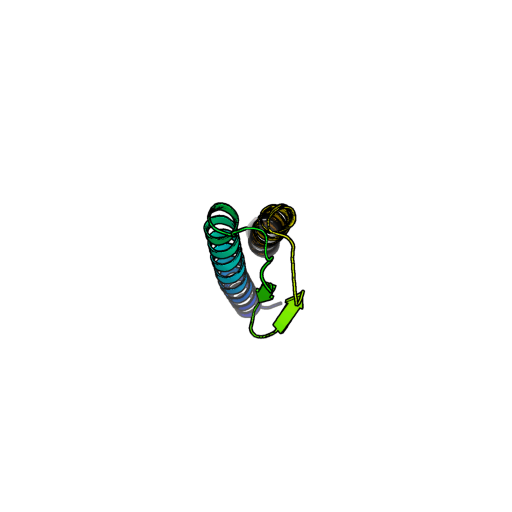.647 1.00 88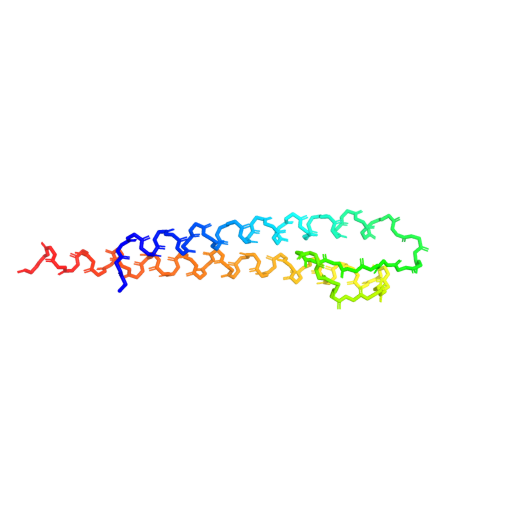.06 77 PHE A CA 1
ATOM 595 C C . PHE A 1 77 ? -8.989 8.586 13.036 1.00 88.06 77 PHE A C 1
ATOM 597 O O . PHE A 1 77 ? -9.448 9.110 14.061 1.00 88.06 77 PHE A O 1
ATOM 604 N N . ILE A 1 78 ? -9.7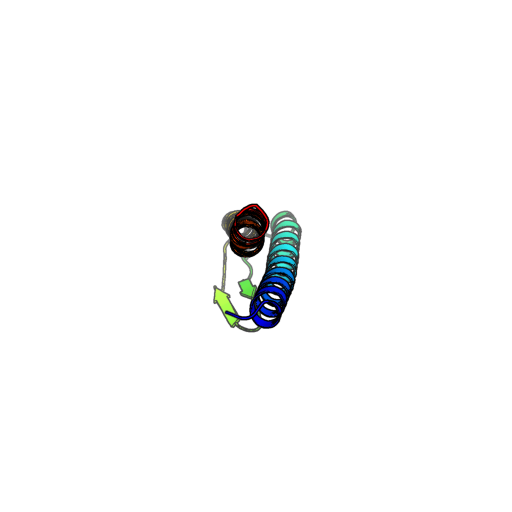18 7.763 12.271 1.00 84.19 78 ILE A N 1
ATOM 605 C CA . ILE A 1 78 ? -11.103 7.408 12.586 1.00 84.19 78 ILE A CA 1
ATOM 606 C C . ILE A 1 78 ? -11.171 6.731 13.952 1.00 84.19 78 ILE A C 1
ATOM 608 O O . ILE A 1 78 ? -12.008 7.140 14.759 1.00 84.19 78 ILE A O 1
ATOM 612 N N . ILE A 1 79 ? -10.328 5.728 14.233 1.00 82.38 79 ILE A N 1
ATOM 613 C CA . ILE A 1 79 ? -10.300 4.995 15.514 1.00 82.38 79 ILE A CA 1
ATOM 614 C C . ILE A 1 79 ? -9.953 5.924 16.686 1.00 82.38 79 ILE A C 1
ATOM 616 O O . ILE A 1 79 ? -10.744 6.022 17.635 1.00 82.38 79 ILE A O 1
ATOM 620 N N . SER A 1 80 ? -8.841 6.653 16.582 1.00 80.88 80 SER A N 1
ATOM 621 C CA . SER A 1 80 ? -8.286 7.536 17.616 1.00 80.88 80 SER A CA 1
ATOM 622 C C . SER A 1 80 ? -9.278 8.599 18.082 1.00 80.88 80 SER A C 1
ATOM 624 O O . SER A 1 80 ? -9.463 8.788 19.287 1.00 80.88 80 SER A O 1
ATOM 626 N N . ARG A 1 81 ? -10.014 9.234 17.157 1.00 76.31 81 ARG A N 1
ATOM 627 C CA . ARG A 1 81 ? -11.012 10.258 17.515 1.00 76.31 81 ARG A CA 1
ATOM 628 C C . ARG A 1 81 ? -12.116 9.725 18.437 1.00 76.31 81 ARG A C 1
ATOM 630 O O . ARG A 1 81 ? -12.652 10.468 19.257 1.00 76.31 81 ARG A O 1
ATOM 637 N N . SER A 1 82 ? -12.473 8.446 18.340 1.00 65.31 82 SER A N 1
ATOM 638 C CA . SER A 1 82 ? -13.492 7.872 19.227 1.00 65.31 82 SER A CA 1
ATOM 639 C C . SER A 1 82 ? -12.959 7.380 20.549 1.00 65.31 82 SER A C 1
ATOM 641 O O . SER A 1 82 ? -13.723 7.418 21.507 1.00 65.31 82 SER A O 1
ATOM 643 N N . ALA A 1 83 ? -11.715 6.908 20.615 1.00 65.00 83 ALA A N 1
ATOM 644 C CA . ALA A 1 83 ? -11.120 6.537 21.895 1.00 65.00 83 ALA A CA 1
ATOM 645 C C . ALA A 1 83 ? -11.104 7.757 22.836 1.00 65.00 83 ALA A C 1
ATOM 647 O O . ALA A 1 83 ? -11.506 7.659 23.994 1.00 65.00 83 ALA A O 1
ATOM 648 N N . LEU A 1 84 ? -10.778 8.935 22.288 1.00 65.94 84 LEU A N 1
ATOM 649 C CA . LEU A 1 84 ? -10.828 10.214 23.002 1.00 65.94 84 LEU A CA 1
ATOM 650 C C . LEU A 1 84 ? -12.255 10.609 23.421 1.00 65.94 84 LEU A C 1
ATOM 652 O O . LEU A 1 84 ? -12.468 11.065 24.543 1.00 65.94 84 LEU A O 1
ATOM 656 N N . LYS A 1 85 ? -13.256 10.396 22.553 1.00 59.72 85 LYS A N 1
ATOM 657 C CA . LYS A 1 85 ? -14.656 10.741 22.855 1.00 59.72 85 LYS A CA 1
ATOM 658 C C . LYS A 1 85 ? -15.272 9.846 23.938 1.00 59.72 85 LYS A C 1
ATOM 660 O O . LYS A 1 85 ? -16.057 10.338 24.741 1.00 59.72 85 LYS A O 1
ATOM 665 N N . THR A 1 86 ? -14.918 8.560 23.977 1.00 59.50 86 THR A N 1
ATOM 666 C CA . THR A 1 86 ? -15.387 7.633 25.020 1.00 59.50 86 THR A CA 1
ATOM 667 C C . THR A 1 86 ? -14.811 8.004 26.385 1.00 59.50 86 THR A C 1
ATOM 669 O O . THR A 1 86 ? -15.556 8.029 27.359 1.00 59.50 86 THR A O 1
ATOM 672 N N . LYS A 1 87 ? -13.528 8.390 26.445 1.00 59.59 87 LYS A N 1
ATOM 673 C CA . LYS A 1 87 ? -12.856 8.766 27.699 1.00 59.59 87 LYS A CA 1
ATOM 674 C C . LYS A 1 87 ? -13.482 9.997 28.375 1.00 59.59 87 LYS A C 1
ATOM 676 O O . LYS A 1 87 ? -13.588 10.028 29.593 1.00 59.59 87 LYS A O 1
ATOM 681 N N . ASN A 1 88 ? -13.949 10.978 27.598 1.00 59.66 88 ASN A N 1
ATOM 682 C CA . ASN A 1 88 ? -14.613 12.177 28.135 1.00 59.66 88 ASN A CA 1
ATOM 683 C C . ASN A 1 88 ? -16.027 11.922 28.679 1.00 59.66 88 ASN A C 1
ATOM 685 O O . ASN A 1 88 ? -16.536 12.736 29.439 1.00 59.66 88 ASN A O 1
ATOM 689 N N . LYS A 1 89 ? -16.680 10.821 28.287 1.00 54.78 89 LYS A N 1
ATOM 690 C CA . LYS A 1 89 ? -18.052 10.503 28.714 1.00 54.78 89 LYS A CA 1
ATOM 691 C C . LYS A 1 89 ? -18.110 9.696 30.015 1.00 54.78 89 LYS A C 1
ATOM 693 O O . LYS A 1 89 ? -19.182 9.523 30.567 1.00 54.78 89 LYS A O 1
ATOM 698 N N . THR A 1 90 ? -16.972 9.168 30.456 1.00 55.25 90 THR A N 1
ATOM 699 C CA . THR A 1 90 ? -16.816 8.395 31.699 1.00 55.25 90 THR A CA 1
ATOM 700 C C . THR A 1 90 ? -16.275 9.224 32.864 1.00 55.25 90 THR A C 1
ATOM 702 O O . THR A 1 90 ? -16.157 8.704 33.964 1.00 55.25 90 THR A O 1
ATOM 705 N N . VAL A 1 91 ? -15.893 10.482 32.622 1.00 55.97 91 VAL A N 1
ATOM 706 C CA . VAL A 1 91 ? -15.283 11.388 33.618 1.00 55.97 91 VAL A CA 1
ATOM 707 C C . VAL A 1 91 ? -16.236 12.541 33.994 1.00 55.97 91 VAL A C 1
ATOM 709 O O . VAL A 1 91 ? -15.873 13.415 34.770 1.00 55.97 91 VAL A O 1
ATOM 712 N N . ASN A 1 92 ? -17.461 12.536 33.466 1.00 46.78 92 ASN A N 1
ATOM 713 C CA . ASN A 1 92 ? -18.529 13.497 33.751 1.00 46.78 92 ASN A CA 1
ATOM 714 C C . ASN A 1 92 ? -19.796 12.714 34.097 1.00 46.78 92 ASN A C 1
ATOM 716 O O . ASN A 1 92 ? -20.558 13.167 34.971 1.00 46.78 92 ASN A O 1
#

Nearest PDB structures (foldseek):
  8qsn-assembly1_A  TM=5.214E-01  e=9.467E+00  Homo sapiens
  8qsk-assembly1_C  TM=3.866E-01  e=4.317E+00  Homo sapiens

Mean predicted aligned error: 7.4 Å

pLDDT: mean 83.48, std 11.12, range [46.78, 94.75]

Organism: NCBI:txid152268